Protein AF-A0A848Z5U5-F1 (afdb_monomer_lite)

Radius of gyration: 12.1 Å; chains: 1; bounding box: 35×17×28 Å

pLDDT: mean 90.96, std 11.03, range [52.09, 98.06]

Structure (mmCIF, N/CA/C/O backbone):
data_AF-A0A848Z5U5-F1
#
_entry.id   AF-A0A848Z5U5-F1
#
loop_
_atom_site.group_PDB
_atom_site.id
_atom_site.type_symbol
_atom_site.label_atom_id
_atom_site.label_alt_id
_atom_site.label_comp_id
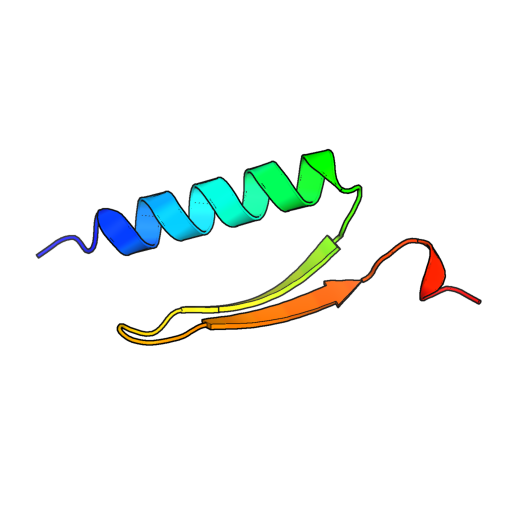_atom_site.label_asym_id
_atom_site.label_entity_id
_atom_site.label_seq_id
_atom_site.pdbx_PDB_ins_code
_atom_site.Cartn_x
_atom_site.Cartn_y
_atom_site.Cartn_z
_atom_site.occupancy
_atom_site.B_iso_or_equiv
_atom_site.auth_seq_id
_atom_site.auth_comp_id
_atom_site.auth_asym_id
_atom_site.auth_atom_id
_atom_site.pdbx_PDB_model_num
ATOM 1 N N . MET A 1 1 ? 19.080 -2.947 -12.821 1.00 53.12 1 MET A N 1
ATOM 2 C CA . MET A 1 1 ? 18.162 -1.871 -13.244 1.00 53.12 1 MET A CA 1
ATOM 3 C C . MET A 1 1 ? 17.155 -1.706 -12.124 1.00 53.12 1 MET A C 1
ATOM 5 O O . MET A 1 1 ? 16.597 -2.713 -11.715 1.00 53.12 1 MET A O 1
ATOM 9 N N . VAL A 1 2 ? 17.054 -0.517 -11.526 1.00 64.94 2 VAL A N 1
ATOM 10 C CA . VAL A 1 2 ? 16.130 -0.258 -10.406 1.00 64.94 2 VAL A CA 1
ATOM 11 C C . VAL A 1 2 ? 14.707 -0.258 -10.958 1.00 64.94 2 VAL A C 1
ATOM 13 O O . VAL A 1 2 ? 14.458 0.367 -11.987 1.00 64.94 2 VAL A O 1
ATOM 16 N N . ASP A 1 3 ? 13.799 -0.982 -10.314 1.00 86.00 3 ASP A N 1
ATOM 17 C CA . ASP A 1 3 ? 12.431 -1.201 -10.794 1.00 86.00 3 ASP A CA 1
ATOM 18 C C . ASP A 1 3 ? 11.519 -0.044 -10.334 1.00 86.00 3 ASP A C 1
ATOM 20 O O . ASP A 1 3 ? 10.642 -0.197 -9.484 1.00 86.00 3 ASP A O 1
ATOM 24 N N . VAL A 1 4 ? 11.800 1.159 -10.855 1.00 92.38 4 VAL A N 1
ATOM 25 C CA . VAL A 1 4 ? 11.218 2.447 -10.412 1.00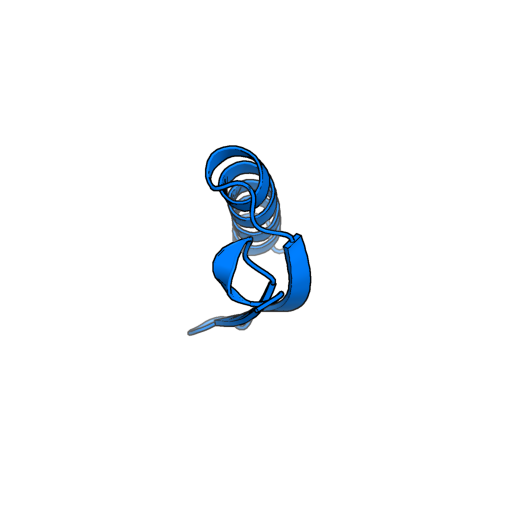 92.38 4 VAL A CA 1
ATOM 26 C C . VAL A 1 4 ? 9.687 2.432 -10.418 1.00 92.38 4 VAL A C 1
ATOM 28 O O . VAL A 1 4 ? 9.052 3.012 -9.537 1.00 92.38 4 VAL A O 1
ATOM 31 N N . GLU A 1 5 ? 9.084 1.749 -11.389 1.00 91.75 5 GLU A N 1
ATOM 32 C CA . GLU A 1 5 ? 7.631 1.618 -11.506 1.00 91.75 5 GLU A CA 1
ATOM 33 C C . GLU A 1 5 ? 7.043 0.795 -10.354 1.00 91.75 5 GLU A C 1
ATOM 35 O O . GLU A 1 5 ? 6.044 1.202 -9.756 1.00 91.75 5 GLU A O 1
ATOM 40 N N . LYS A 1 6 ? 7.686 -0.321 -9.982 1.00 91.44 6 LYS A N 1
ATOM 41 C CA . LYS A 1 6 ? 7.257 -1.140 -8.839 1.00 91.44 6 LYS A CA 1
ATOM 42 C C . LYS A 1 6 ? 7.435 -0.401 -7.521 1.00 91.44 6 LYS A C 1
ATOM 44 O O . LYS A 1 6 ? 6.542 -0.462 -6.678 1.00 91.44 6 LYS A O 1
ATOM 49 N N . ASP A 1 7 ? 8.527 0.338 -7.354 1.00 93.44 7 ASP A N 1
ATOM 50 C CA . ASP A 1 7 ? 8.756 1.137 -6.146 1.00 93.44 7 ASP A CA 1
ATOM 51 C C . ASP A 1 7 ? 7.697 2.238 -5.993 1.00 93.44 7 ASP A C 1
ATOM 53 O O . ASP A 1 7 ? 7.124 2.423 -4.912 1.00 93.44 7 ASP A O 1
ATOM 57 N N . PHE A 1 8 ? 7.374 2.934 -7.089 1.00 95.50 8 PHE A N 1
ATOM 58 C CA . PHE A 1 8 ? 6.285 3.907 -7.112 1.00 95.50 8 PHE A CA 1
ATOM 59 C C . PHE A 1 8 ? 4.938 3.247 -6.800 1.00 95.50 8 PHE A C 1
ATOM 61 O O . PHE A 1 8 ? 4.176 3.765 -5.981 1.00 95.50 8 PHE A O 1
ATOM 68 N N . PHE A 1 9 ? 4.658 2.086 -7.396 1.00 95.38 9 PHE A N 1
ATOM 69 C CA . PHE A 1 9 ? 3.426 1.345 -7.156 1.00 95.38 9 PHE A CA 1
ATOM 70 C C . PHE A 1 9 ? 3.277 0.944 -5.685 1.00 95.38 9 PHE A C 1
ATOM 72 O O . PHE A 1 9 ? 2.233 1.198 -5.088 1.00 95.38 9 PHE A O 1
ATOM 79 N N . VAL A 1 10 ? 4.328 0.405 -5.058 1.00 95.88 10 VAL A N 1
ATOM 80 C CA . VAL A 1 10 ? 4.319 0.043 -3.630 1.00 95.88 10 VAL A CA 1
ATOM 81 C C . VAL A 1 10 ? 4.102 1.272 -2.747 1.00 95.88 10 VAL A C 1
ATOM 83 O O . VAL A 1 10 ? 3.358 1.201 -1.764 1.00 95.88 10 VAL A O 1
ATOM 86 N N . LYS A 1 11 ? 4.711 2.414 -3.088 1.00 97.25 11 LYS A N 1
ATOM 87 C CA . LYS A 1 11 ? 4.476 3.675 -2.373 1.00 97.25 11 LYS A CA 1
ATOM 88 C C . LYS A 1 11 ? 3.014 4.111 -2.483 1.00 97.25 11 LYS A C 1
ATOM 90 O O . LYS A 1 11 ? 2.388 4.386 -1.460 1.00 97.25 11 LYS A O 1
ATOM 95 N N . LEU A 1 12 ? 2.454 4.094 -3.692 1.00 97.25 12 LEU A N 1
ATOM 96 C CA . LEU A 1 12 ? 1.052 4.424 -3.937 1.00 97.25 12 LEU A CA 1
ATOM 97 C C . LEU A 1 12 ? 0.111 3.495 -3.158 1.00 97.25 12 LEU A C 1
ATOM 99 O O . LEU A 1 12 ? -0.848 3.970 -2.554 1.00 97.25 12 LEU A O 1
ATOM 103 N N . LEU A 1 13 ? 0.402 2.193 -3.120 1.00 96.88 13 LEU A N 1
ATOM 104 C CA . LEU A 1 13 ? -0.379 1.193 -2.387 1.00 96.88 13 LEU A CA 1
ATOM 105 C C . LEU A 1 13 ? -0.443 1.525 -0.888 1.00 96.88 13 LEU A C 1
ATOM 107 O O . LEU A 1 13 ? -1.524 1.547 -0.301 1.00 96.88 13 LEU A O 1
ATOM 111 N N . LYS A 1 14 ? 0.699 1.881 -0.285 1.00 96.50 14 LYS A N 1
ATOM 112 C CA . LYS A 1 14 ? 0.780 2.312 1.122 1.00 96.50 14 LYS A CA 1
ATOM 113 C C . LYS A 1 14 ? 0.041 3.625 1.381 1.00 96.50 14 LYS A C 1
ATOM 115 O O . LYS A 1 14 ? -0.603 3.767 2.418 1.00 96.50 14 LYS A O 1
ATOM 120 N N . ASP A 1 15 ? 0.109 4.578 0.457 1.00 98.06 15 ASP A N 1
ATOM 121 C CA . ASP A 1 15 ? -0.603 5.852 0.594 1.00 98.06 15 ASP A CA 1
ATOM 122 C C . ASP A 1 15 ? -2.123 5.665 0.472 1.00 98.06 15 ASP A C 1
ATOM 124 O O . ASP A 1 15 ? -2.888 6.260 1.233 1.00 98.06 15 ASP A O 1
ATOM 128 N N . LYS A 1 16 ? -2.578 4.771 -0.414 1.00 97.06 16 LYS A N 1
ATOM 129 C CA . LYS A 1 16 ? -3.994 4.395 -0.512 1.00 97.06 16 LYS A CA 1
ATOM 130 C C . LYS A 1 16 ? -4.481 3.630 0.712 1.00 97.06 16 LYS A C 1
ATOM 132 O O . LYS A 1 16 ? -5.583 3.909 1.170 1.00 97.06 16 LYS A O 1
ATOM 137 N N . ALA A 1 17 ? -3.670 2.744 1.284 1.00 96.38 17 ALA A N 1
ATOM 138 C CA . ALA A 1 17 ?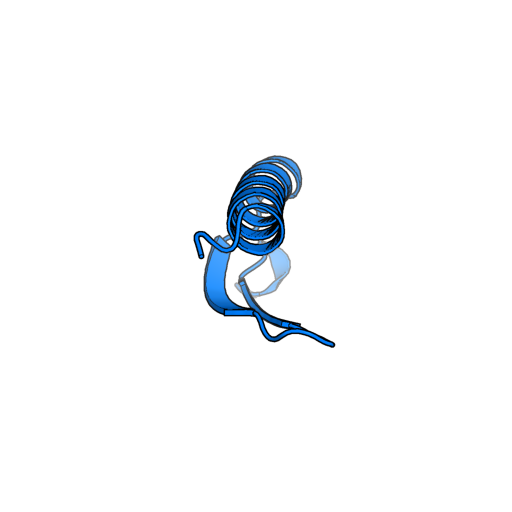 -4.018 2.037 2.515 1.00 96.38 17 ALA A CA 1
ATOM 139 C C . ALA A 1 17 ? -4.331 3.006 3.669 1.00 96.38 17 ALA A C 1
ATOM 141 O O . ALA A 1 17 ? -5.341 2.844 4.349 1.00 96.38 17 ALA A O 1
ATOM 142 N N . LYS A 1 18 ? -3.543 4.083 3.815 1.00 95.62 18 LYS A N 1
ATOM 143 C CA . LYS A 1 18 ? -3.831 5.159 4.781 1.00 95.62 18 LYS A CA 1
ATOM 144 C C . LYS A 1 18 ? -5.155 5.861 4.483 1.00 95.62 18 LYS A C 1
ATOM 146 O O . LYS A 1 18 ? -5.943 6.077 5.394 1.00 95.62 18 LYS A O 1
ATOM 151 N N . PHE A 1 19 ? -5.395 6.212 3.219 1.00 96.56 19 PHE A N 1
ATOM 152 C CA . PHE A 1 19 ? -6.616 6.908 2.806 1.00 96.56 19 PHE A CA 1
ATOM 153 C C . PHE A 1 19 ? -7.885 6.072 3.040 1.00 96.56 19 PHE A C 1
ATOM 155 O O . PHE A 1 19 ? -8.912 6.614 3.430 1.00 96.56 19 PHE A O 1
ATOM 162 N N . TYR A 1 20 ? -7.805 4.756 2.833 1.00 94.62 20 TYR A N 1
ATOM 163 C CA . TYR A 1 20 ? -8.921 3.823 3.014 1.00 94.62 20 TYR A CA 1
ATOM 164 C C . TYR A 1 20 ? -8.949 3.149 4.393 1.00 94.62 20 TYR A C 1
ATOM 166 O O . TYR A 1 20 ? -9.671 2.170 4.566 1.00 94.62 20 TYR A O 1
ATOM 174 N N . PHE A 1 21 ? -8.163 3.628 5.364 1.00 94.50 21 PHE A N 1
ATOM 175 C CA . PHE A 1 21 ? -8.097 3.066 6.723 1.00 94.50 21 PHE A CA 1
ATOM 176 C C . PHE A 1 21 ? -7.910 1.538 6.735 1.00 94.50 21 PHE A C 1
ATOM 178 O O . PHE A 1 21 ? -8.540 0.813 7.502 1.00 94.50 21 PHE A O 1
ATOM 185 N N . THR A 1 22 ? -7.069 1.049 5.826 1.00 95.38 22 THR A N 1
ATOM 186 C CA . THR A 1 22 ? -6.828 -0.373 5.587 1.00 95.38 22 THR A CA 1
ATOM 187 C C . THR A 1 22 ? -5.407 -0.729 6.016 1.00 95.38 22 THR A C 1
ATOM 189 O O . THR A 1 22 ? -4.456 -0.017 5.694 1.00 95.38 22 THR A O 1
ATOM 192 N N . GLU A 1 23 ? -5.241 -1.843 6.721 1.00 95.94 23 GLU A N 1
ATOM 193 C CA . GLU A 1 23 ? -3.939 -2.388 7.108 1.00 95.94 23 GLU A CA 1
ATOM 194 C C . GLU A 1 23 ? -3.458 -3.385 6.041 1.00 95.94 23 GLU A C 1
ATOM 196 O O . GLU A 1 23 ? -4.171 -4.329 5.707 1.00 95.94 23 GLU A O 1
ATOM 201 N N . ILE A 1 24 ? -2.250 -3.196 5.492 1.00 96.75 24 ILE A N 1
ATOM 202 C CA . ILE A 1 24 ? -1.630 -4.165 4.571 1.00 96.75 24 ILE A CA 1
ATOM 203 C C . ILE A 1 24 ? -0.851 -5.188 5.402 1.00 96.75 24 ILE A C 1
ATOM 205 O O . ILE A 1 24 ? 0.191 -4.856 5.963 1.00 96.75 24 ILE A O 1
ATOM 209 N N . LEU A 1 25 ? -1.329 -6.432 5.439 1.00 96.81 25 LEU A N 1
ATOM 210 C CA . LEU A 1 25 ? -0.688 -7.536 6.166 1.00 96.81 25 LEU A CA 1
ATOM 211 C C . LEU A 1 25 ? 0.424 -8.199 5.340 1.00 96.81 25 LEU A C 1
ATOM 213 O O . LEU A 1 25 ? 1.413 -8.683 5.882 1.00 96.81 25 LEU A O 1
ATOM 217 N N . GLY A 1 26 ? 0.268 -8.2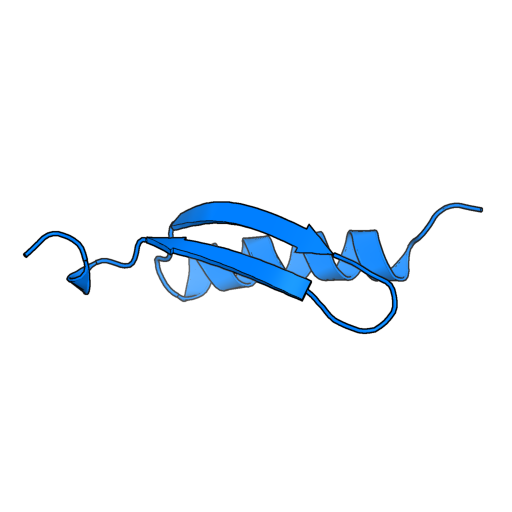12 4.016 1.00 96.50 26 GLY A N 1
ATOM 218 C CA . GLY A 1 26 ? 1.246 -8.761 3.085 1.00 96.50 26 GLY A CA 1
ATOM 219 C C . GLY A 1 26 ? 0.902 -8.414 1.642 1.00 96.50 26 GLY A C 1
ATOM 220 O O . GLY A 1 26 ? -0.257 -8.167 1.311 1.00 96.50 26 GLY A O 1
ATOM 221 N N . PHE A 1 27 ? 1.907 -8.375 0.770 1.00 97.00 27 PHE A N 1
ATOM 222 C CA . PHE A 1 27 ? 1.710 -8.111 -0.653 1.00 97.00 27 PHE A CA 1
ATOM 223 C C . PHE A 1 27 ? 2.796 -8.776 -1.504 1.00 97.00 27 PHE A C 1
ATOM 225 O O . PHE A 1 27 ? 3.904 -9.029 -1.034 1.00 97.00 27 PHE A O 1
ATOM 232 N N . CYS A 1 28 ? 2.483 -9.023 -2.773 1.00 96.31 28 CYS A N 1
ATOM 233 C CA . CYS A 1 28 ? 3.432 -9.465 -3.791 1.00 96.31 28 CYS A CA 1
ATOM 234 C C . CYS A 1 28 ? 3.173 -8.672 -5.076 1.00 96.31 28 CYS A C 1
ATOM 236 O O . CYS A 1 28 ? 2.028 -8.588 -5.511 1.00 96.31 28 CYS A O 1
ATOM 238 N N . VAL A 1 29 ? 4.214 -8.083 -5.673 1.00 94.94 29 VAL A N 1
ATOM 239 C CA . VAL A 1 29 ? 4.117 -7.327 -6.933 1.00 94.94 29 VAL A CA 1
ATOM 240 C C . VAL A 1 29 ? 4.956 -8.028 -7.992 1.00 94.94 29 VAL A C 1
ATOM 242 O O . VAL A 1 29 ? 6.172 -8.159 -7.851 1.00 94.94 29 VAL A O 1
ATOM 245 N N . MET A 1 30 ? 4.299 -8.463 -9.061 1.00 92.25 30 MET A N 1
ATOM 246 C CA . MET A 1 30 ? 4.921 -9.057 -10.240 1.00 92.25 30 MET A CA 1
ATOM 247 C C . MET A 1 30 ? 4.827 -8.072 -11.412 1.00 92.25 30 MET A C 1
ATOM 249 O O . MET A 1 30 ? 4.315 -6.965 -11.273 1.00 92.25 30 MET A O 1
ATOM 253 N N . SER A 1 31 ? 5.353 -8.436 -12.579 1.00 88.69 31 SER A N 1
ATOM 254 C CA . SER A 1 31 ? 5.309 -7.580 -13.773 1.00 88.69 31 SER A CA 1
ATOM 255 C C . SER A 1 31 ? 3.914 -7.448 -14.398 1.00 88.69 31 SER A C 1
ATOM 257 O O . SER A 1 31 ? 3.672 -6.489 -15.119 1.00 88.69 31 SER A O 1
ATOM 259 N N . ASN A 1 32 ? 3.003 -8.393 -14.154 1.00 90.81 32 ASN A N 1
ATOM 260 C CA . ASN A 1 32 ? 1.685 -8.446 -14.800 1.00 90.81 32 ASN A CA 1
ATOM 261 C C . ASN A 1 32 ? 0.493 -8.399 -13.830 1.00 90.81 32 ASN A C 1
ATOM 263 O O . ASN A 1 32 ? -0.629 -8.178 -14.274 1.00 90.81 32 ASN A O 1
ATOM 267 N N . HIS A 1 33 ? 0.703 -8.634 -12.535 1.00 95.25 33 HIS A N 1
ATOM 268 C CA . HIS A 1 33 ? -0.342 -8.574 -11.512 1.00 95.25 33 HIS A CA 1
ATOM 269 C C . HIS A 1 33 ? 0.269 -8.413 -10.112 1.00 95.25 33 HIS A C 1
ATOM 271 O O . HIS A 1 33 ? 1.491 -8.444 -9.938 1.00 95.25 33 HIS A O 1
ATOM 277 N N . PHE A 1 34 ? -0.590 -8.242 -9.108 1.00 96.75 34 PHE A N 1
ATOM 278 C CA . PHE A 1 34 ? -0.197 -8.147 -7.708 1.00 96.75 34 PHE A CA 1
ATOM 279 C C . PHE A 1 34 ? -1.196 -8.874 -6.811 1.00 96.75 34 PHE A C 1
ATOM 281 O O . PHE A 1 34 ? -2.388 -8.943 -7.107 1.00 96.75 34 PHE A O 1
ATOM 288 N N . HIS A 1 35 ? -0.696 -9.417 -5.707 1.00 97.38 35 HIS A N 1
ATOM 289 C CA . HIS A 1 35 ? -1.497 -10.001 -4.637 1.00 97.38 35 HIS A CA 1
ATOM 290 C C . HIS A 1 35 ? -1.441 -9.075 -3.430 1.00 97.38 35 HIS A C 1
ATOM 292 O O . HIS A 1 35 ? -0.382 -8.530 -3.108 1.00 97.38 35 HIS A O 1
ATOM 298 N N . LEU A 1 36 ? -2.570 -8.922 -2.747 1.00 96.81 36 LEU A N 1
ATOM 299 C CA . LEU A 1 36 ? -2.684 -8.055 -1.589 1.00 96.81 36 LEU A CA 1
ATOM 300 C C . LEU A 1 36 ? -3.519 -8.744 -0.513 1.00 96.81 36 LEU A C 1
ATOM 302 O O . LEU A 1 36 ? -4.658 -9.128 -0.762 1.00 96.81 36 LEU A O 1
ATOM 306 N N . LEU A 1 37 ? -2.943 -8.878 0.678 1.00 97.19 37 LEU A N 1
ATOM 307 C CA . LEU A 1 37 ? -3.642 -9.303 1.879 1.00 97.19 37 LEU A CA 1
ATOM 308 C C . LEU A 1 37 ? -3.835 -8.083 2.775 1.00 97.19 37 LEU A C 1
ATOM 310 O O . LEU A 1 37 ? -2.860 -7.442 3.182 1.00 97.19 37 LEU A O 1
ATOM 314 N N . VAL A 1 38 ? -5.091 -7.777 3.081 1.00 96.12 38 VAL A N 1
ATOM 315 C CA . VAL A 1 38 ? -5.463 -6.614 3.885 1.00 96.12 38 VAL A CA 1
ATOM 316 C C . VAL A 1 38 ? -6.368 -6.988 5.045 1.00 96.12 38 VAL A C 1
ATOM 318 O O . VAL A 1 38 ? -7.030 -8.022 5.010 1.00 96.12 38 VAL A O 1
ATOM 321 N N . ARG A 1 39 ? -6.410 -6.1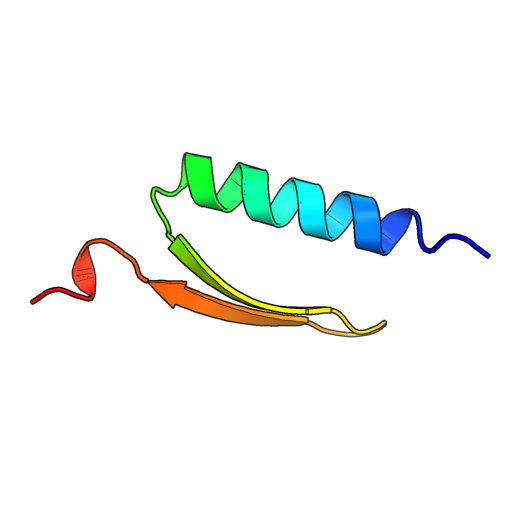01 6.038 1.00 95.31 39 ARG A N 1
ATOM 322 C CA . ARG A 1 39 ? -7.449 -6.039 7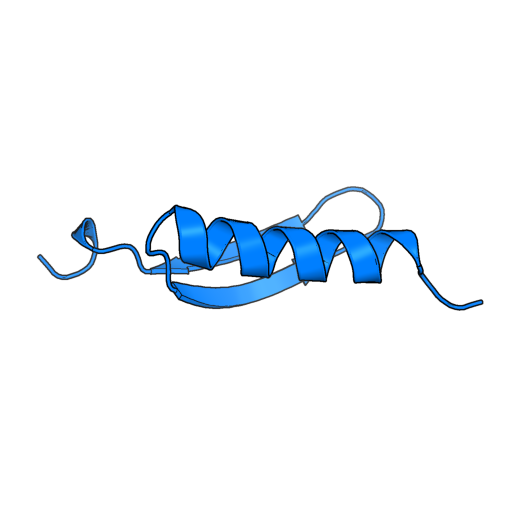.060 1.00 95.31 39 ARG A CA 1
ATOM 323 C C . ARG A 1 39 ? -8.127 -4.675 7.005 1.00 95.31 39 ARG A C 1
ATOM 325 O O . ARG A 1 39 ? -7.466 -3.636 6.985 1.00 95.31 39 ARG A O 1
ATOM 332 N N . THR A 1 40 ? -9.446 -4.690 6.997 1.00 92.81 40 THR A N 1
ATOM 333 C CA . THR A 1 40 ? -10.327 -3.528 7.044 1.00 92.81 40 THR A CA 1
ATOM 334 C C . THR A 1 40 ? -11.066 -3.484 8.381 1.00 92.81 40 THR A C 1
ATOM 336 O O . THR A 1 40 ? -11.080 -4.454 9.138 1.00 92.81 40 THR A O 1
ATOM 339 N N . ILE A 1 41 ? -11.706 -2.354 8.682 1.00 86.38 41 ILE A N 1
ATOM 340 C CA . ILE A 1 41 ? -12.475 -2.172 9.925 1.00 86.38 41 ILE A CA 1
ATOM 341 C C . ILE A 1 41 ? -13.597 -3.222 10.058 1.00 86.38 41 ILE A C 1
ATOM 343 O O . ILE A 1 41 ? -13.919 -3.634 11.167 1.00 86.38 41 ILE A O 1
ATOM 347 N N . GLY A 1 42 ? -14.169 -3.678 8.938 1.00 82.88 42 GLY A N 1
ATOM 348 C CA . GLY A 1 42 ? -15.258 -4.659 8.926 1.00 82.88 42 GLY A CA 1
ATOM 349 C C . GLY A 1 42 ? -14.832 -6.105 9.191 1.00 82.88 42 GLY A C 1
ATOM 350 O O . GLY A 1 42 ? -15.697 -6.938 9.428 1.00 82.88 42 GLY A O 1
ATOM 351 N N . ASP A 1 43 ? -13.532 -6.412 9.186 1.00 78.69 43 ASP A N 1
ATOM 352 C CA . ASP A 1 43 ? -13.039 -7.785 9.374 1.00 78.69 43 ASP A CA 1
ATOM 353 C C . ASP A 1 43 ? -12.948 -8.197 10.857 1.00 78.69 43 ASP A C 1
ATOM 355 O O . ASP A 1 43 ? -12.591 -9.331 11.164 1.00 78.69 43 ASP A O 1
ATOM 359 N N . VAL A 1 44 ? -13.230 -7.277 11.789 1.00 63.81 44 VAL A N 1
ATOM 360 C CA . VAL A 1 44 ? -13.132 -7.497 13.248 1.00 63.81 44 VAL A CA 1
ATOM 361 C C . VAL A 1 44 ? -14.501 -7.788 13.888 1.00 63.81 44 VAL A C 1
ATOM 363 O O . VAL A 1 44 ? -14.694 -7.518 15.073 1.00 63.81 44 VAL A O 1
ATOM 366 N N . VAL A 1 45 ? -15.466 -8.299 13.115 1.00 52.09 45 VAL A N 1
ATOM 367 C CA . VAL A 1 45 ? -16.824 -8.625 13.598 1.00 52.09 45 VAL A CA 1
ATOM 368 C C . VAL A 1 45 ? -16.953 -10.106 13.928 1.00 52.09 45 VAL A C 1
ATOM 370 O O . VAL A 1 45 ? -16.606 -10.934 13.058 1.00 52.09 45 VAL A O 1
#

Secondary structure (DSSP, 8-state):
---HHHHHHHHHHHHHHHHTT-EEEEEEE-SS-EEEEEE-GGGG-

Sequence (45 aa):
MVDVEKDFFVKLLKDKAKFYFTEILGFCVMSNHFHLLVRTIGDVV

Foldseek 3Di:
DDPVVVVVVVVVVVVVCVVQVKAWPDKDDDPPDIDTDIDDPVVPD